Protein AF-A0A3M1FNY4-F1 (afdb_monomer_lite)

Radius of gyration: 14.38 Å; chains: 1; bounding box: 37×25×37 Å

Sequence (85 aa):
MRKDKTQYLLTAQFKKELKKHHIFPKKSLGQHFLIDAQKVQQIIRFANFPKGALVLEIGSGLGILTKELASKVEVIAVETDHQLA

Structure (mmCIF, N/CA/C/O backbone):
data_AF-A0A3M1FNY4-F1
#
_entry.id   AF-A0A3M1FNY4-F1
#
loop_
_atom_site.group_PDB
_atom_site.id
_atom_site.type_symbol
_atom_site.label_atom_id
_atom_site.label_alt_id
_atom_site.label_comp_id
_atom_site.label_asym_id
_atom_site.label_entity_id
_atom_site.label_seq_id
_atom_site.pdbx_PDB_ins_code
_atom_site.Cartn_x
_atom_site.Cartn_y
_atom_site.Cartn_z
_atom_site.occupancy
_atom_site.B_iso_or_equiv
_atom_site.auth_seq_id
_atom_site.auth_comp_id
_atom_site.auth_asym_id
_atom_site.auth_atom_id
_atom_site.pdbx_PDB_model_num
ATOM 1 N N . MET A 1 1 ? 26.298 1.281 1.453 1.00 46.59 1 MET A N 1
ATOM 2 C CA . MET A 1 1 ? 25.399 0.242 2.009 1.00 46.59 1 MET A CA 1
ATOM 3 C C . MET A 1 1 ? 25.081 -0.759 0.900 1.00 46.59 1 MET A C 1
ATOM 5 O O . MET A 1 1 ? 24.448 -0.372 -0.076 1.00 46.59 1 MET A O 1
ATOM 9 N N . ARG A 1 2 ? 25.618 -1.987 0.952 1.00 51.41 2 ARG A N 1
ATOM 10 C CA . ARG A 1 2 ? 25.375 -3.009 -0.085 1.00 51.41 2 ARG A CA 1
ATOM 11 C C . ARG A 1 2 ? 23.926 -3.491 0.037 1.00 51.41 2 ARG A C 1
ATOM 13 O O . ARG A 1 2 ? 23.531 -3.918 1.114 1.00 51.41 2 ARG A O 1
ATOM 20 N N . LYS A 1 3 ? 23.137 -3.388 -1.036 1.00 57.38 3 LYS A N 1
ATOM 21 C CA . LYS A 1 3 ? 21.811 -4.019 -1.097 1.00 57.38 3 LYS A CA 1
ATOM 22 C C . LYS A 1 3 ? 22.005 -5.537 -1.046 1.00 57.38 3 LYS A C 1
ATOM 24 O O . LYS A 1 3 ? 22.824 -6.058 -1.801 1.00 57.38 3 LYS A O 1
ATOM 29 N N . ASP A 1 4 ? 21.282 -6.213 -0.161 1.00 79.25 4 ASP A N 1
ATOM 30 C CA . ASP A 1 4 ? 21.255 -7.675 -0.082 1.00 79.25 4 ASP A CA 1
ATOM 31 C C . ASP A 1 4 ? 20.741 -8.259 -1.420 1.00 79.25 4 ASP A C 1
ATOM 33 O O . ASP A 1 4 ? 19.849 -7.690 -2.062 1.00 79.25 4 ASP A O 1
ATOM 37 N N . LYS A 1 5 ? 21.309 -9.387 -1.863 1.00 80.62 5 LYS A N 1
ATOM 38 C CA . LYS A 1 5 ? 20.967 -10.091 -3.113 1.00 80.62 5 LYS A CA 1
ATOM 39 C C . LYS A 1 5 ? 19.464 -10.388 -3.198 1.00 80.62 5 LYS A C 1
ATOM 41 O O . LYS A 1 5 ? 18.877 -10.284 -4.275 1.00 80.62 5 LYS A O 1
ATOM 46 N N . THR A 1 6 ? 18.835 -10.669 -2.059 1.00 82.12 6 THR A N 1
ATOM 47 C CA . THR A 1 6 ? 17.385 -10.883 -1.932 1.00 82.12 6 THR A CA 1
ATOM 48 C C . THR A 1 6 ? 16.581 -9.653 -2.359 1.00 82.12 6 THR A C 1
ATOM 50 O O . THR A 1 6 ? 15.657 -9.755 -3.166 1.00 82.12 6 THR A O 1
ATOM 53 N N . GLN A 1 7 ? 16.968 -8.462 -1.892 1.00 80.38 7 GLN A N 1
ATOM 54 C CA . GLN A 1 7 ? 16.270 -7.214 -2.213 1.00 80.38 7 GLN A CA 1
ATOM 55 C C . GLN A 1 7 ? 16.409 -6.844 -3.695 1.00 80.38 7 GLN A C 1
ATOM 57 O O . GLN A 1 7 ? 15.481 -6.294 -4.297 1.00 80.38 7 GLN A O 1
ATOM 62 N N . TYR A 1 8 ? 17.552 -7.168 -4.306 1.00 84.94 8 TYR A N 1
ATOM 63 C CA . TYR A 1 8 ? 17.745 -6.997 -5.745 1.00 84.94 8 TYR A CA 1
ATOM 64 C C . TYR A 1 8 ? 16.784 -7.876 -6.557 1.00 84.94 8 TYR A C 1
ATOM 66 O O . TYR A 1 8 ? 16.114 -7.370 -7.460 1.00 84.94 8 TYR A O 1
ATOM 74 N N . LEU A 1 9 ? 16.669 -9.162 -6.208 1.00 86.75 9 LEU A N 1
ATOM 75 C CA . LEU A 1 9 ? 15.772 -10.101 -6.890 1.00 86.75 9 LEU A CA 1
ATOM 76 C C . LEU A 1 9 ? 14.303 -9.686 -6.751 1.00 86.75 9 LEU A C 1
ATOM 78 O O . LEU A 1 9 ? 13.596 -9.644 -7.758 1.00 86.75 9 LEU A O 1
ATOM 82 N N . LEU A 1 10 ? 13.876 -9.285 -5.549 1.00 87.44 10 LEU A N 1
ATOM 83 C CA . LEU A 1 10 ? 12.524 -8.768 -5.313 1.00 87.44 10 LEU A CA 1
ATOM 84 C C . LEU A 1 10 ? 12.235 -7.536 -6.182 1.00 87.44 10 LEU A C 1
ATOM 86 O O . LEU A 1 10 ? 11.204 -7.459 -6.845 1.00 87.44 10 LEU A O 1
ATOM 90 N N . THR A 1 11 ? 13.179 -6.591 -6.243 1.00 90.31 11 THR A N 1
ATOM 91 C CA . THR A 1 11 ? 13.042 -5.390 -7.083 1.00 90.31 11 THR A CA 1
ATOM 92 C C . THR A 1 11 ? 12.917 -5.751 -8.566 1.00 90.31 11 THR A C 1
ATOM 94 O O . THR A 1 11 ? 12.122 -5.148 -9.289 1.00 90.31 11 THR A O 1
ATOM 97 N N . ALA A 1 12 ? 13.703 -6.720 -9.044 1.00 92.50 12 ALA A N 1
ATOM 98 C CA . ALA A 1 12 ? 13.662 -7.164 -10.434 1.00 92.50 12 ALA A CA 1
ATOM 99 C C . ALA A 1 12 ? 12.327 -7.845 -10.777 1.00 92.50 12 ALA A C 1
ATOM 101 O O . ALA A 1 12 ? 11.734 -7.540 -11.814 1.00 92.50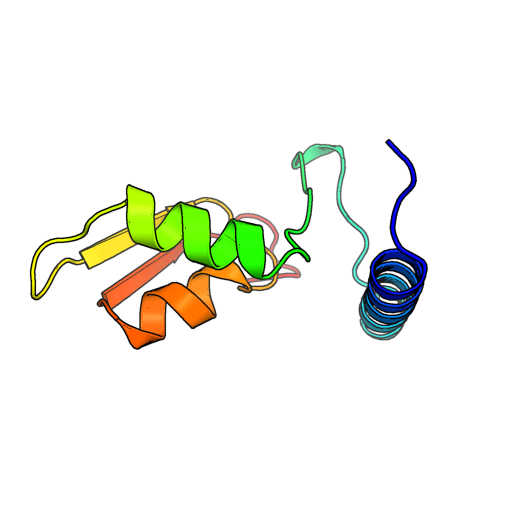 12 ALA A O 1
ATOM 102 N N . GLN A 1 13 ? 11.827 -8.713 -9.893 1.00 93.19 13 GLN A N 1
ATOM 103 C CA . GLN A 1 13 ? 10.519 -9.357 -10.039 1.00 93.19 13 GLN A CA 1
ATOM 104 C C . GLN A 1 13 ? 9.385 -8.329 -10.043 1.00 93.19 13 GLN A C 1
ATOM 106 O O . GLN A 1 13 ? 8.537 -8.363 -10.929 1.00 93.19 13 GLN A O 1
ATOM 111 N N . PHE A 1 14 ? 9.421 -7.363 -9.126 1.00 94.31 14 PHE A N 1
ATOM 112 C CA . PHE A 1 14 ? 8.427 -6.297 -9.057 1.00 94.31 14 PHE A CA 1
ATOM 113 C C . PHE A 1 14 ? 8.379 -5.470 -10.348 1.00 94.31 14 PHE A C 1
ATOM 115 O O . PHE A 1 14 ? 7.316 -5.274 -10.929 1.00 94.31 14 PHE A O 1
ATOM 122 N N . LYS A 1 15 ? 9.543 -5.061 -10.872 1.00 94.62 15 LYS A N 1
ATOM 123 C CA . LYS A 1 15 ? 9.626 -4.362 -12.166 1.00 94.62 15 LYS A CA 1
ATOM 124 C C . LYS A 1 15 ? 9.079 -5.197 -13.325 1.00 9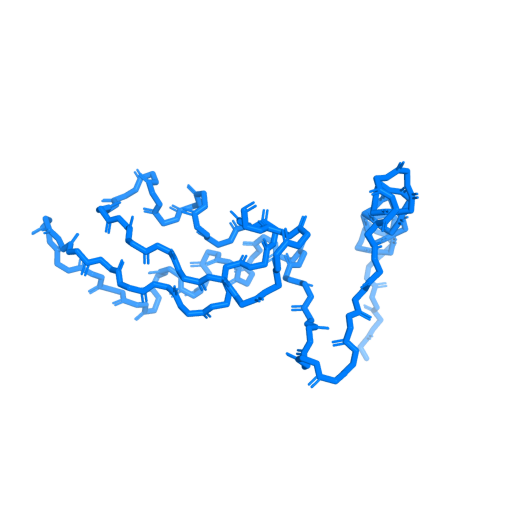4.62 15 LYS A C 1
ATOM 126 O O . LYS A 1 15 ? 8.468 -4.639 -14.235 1.00 94.62 15 LYS A O 1
ATOM 131 N N . LYS A 1 16 ? 9.312 -6.514 -13.314 1.00 96.50 16 LYS A N 1
ATOM 132 C CA . LYS A 1 16 ? 8.772 -7.428 -14.328 1.00 96.50 16 LYS A CA 1
ATOM 133 C C . LYS A 1 16 ? 7.245 -7.472 -14.268 1.00 96.50 16 LYS A C 1
ATOM 135 O O . LYS A 1 16 ? 6.615 -7.416 -15.321 1.00 96.50 16 LYS A O 1
ATOM 140 N N . GLU A 1 17 ? 6.671 -7.524 -13.069 1.00 95.50 17 GLU A N 1
ATOM 141 C CA . GLU A 1 17 ? 5.218 -7.530 -12.888 1.00 95.50 17 GLU A CA 1
ATOM 142 C C . GLU A 1 17 ? 4.591 -6.211 -13.355 1.00 95.50 17 GLU A C 1
ATOM 144 O O . GLU A 1 17 ? 3.661 -6.234 -14.154 1.00 95.50 17 GLU A O 1
ATOM 149 N N . LEU A 1 18 ? 5.166 -5.059 -12.988 1.00 95.50 18 LEU A N 1
ATOM 150 C CA . LEU A 1 18 ? 4.696 -3.759 -13.491 1.00 95.50 18 LEU A CA 1
ATOM 151 C C . LEU A 1 18 ? 4.702 -3.692 -15.021 1.00 95.50 18 LEU A C 1
ATOM 153 O O . LEU A 1 18 ? 3.722 -3.267 -15.631 1.00 95.50 18 LEU A O 1
ATOM 157 N N . LYS A 1 19 ? 5.777 -4.180 -15.654 1.00 96.50 19 LYS A N 1
ATOM 158 C CA . LYS A 1 19 ? 5.882 -4.206 -17.117 1.00 96.50 19 LYS A CA 1
ATOM 159 C C . LYS A 1 19 ? 4.810 -5.093 -17.757 1.00 96.50 19 LYS A C 1
ATOM 161 O O . LYS A 1 19 ? 4.294 -4.732 -18.808 1.00 96.50 19 LYS A O 1
ATOM 166 N N . LYS A 1 20 ? 4.468 -6.228 -17.137 1.00 96.50 20 LYS A N 1
ATOM 167 C CA . LYS A 1 20 ? 3.412 -7.138 -17.613 1.00 96.50 20 LYS A CA 1
ATOM 168 C C . LYS A 1 20 ? 2.039 -6.457 -17.636 1.00 96.50 20 LYS A C 1
ATOM 170 O O . LYS A 1 20 ? 1.273 -6.686 -18.566 1.00 96.50 20 LYS A O 1
ATOM 175 N N . HIS A 1 21 ? 1.764 -5.594 -16.660 1.00 94.38 21 HIS A N 1
ATOM 176 C CA . HIS A 1 21 ? 0.518 -4.820 -16.570 1.00 94.38 21 HIS A CA 1
ATOM 177 C C . HIS A 1 21 ? 0.586 -3.456 -17.272 1.00 94.38 21 HIS A C 1
ATOM 179 O O . HIS A 1 21 ? -0.335 -2.659 -17.147 1.00 94.38 21 HIS A O 1
ATOM 185 N N . HIS A 1 22 ? 1.655 -3.175 -18.028 1.00 95.31 22 HIS A N 1
ATOM 186 C CA . HIS A 1 22 ? 1.881 -1.884 -18.695 1.00 95.31 22 HIS A CA 1
ATOM 187 C C . HIS A 1 22 ? 1.854 -0.680 -17.735 1.00 95.31 22 HIS A C 1
ATOM 189 O O . HIS A 1 22 ? 1.478 0.430 -18.117 1.00 95.31 22 HIS A O 1
ATOM 195 N N . ILE A 1 23 ? 2.279 -0.896 -16.489 1.00 95.62 23 ILE A N 1
ATOM 196 C CA . ILE A 1 23 ? 2.388 0.144 -15.471 1.00 95.62 23 ILE A CA 1
ATOM 197 C C . ILE A 1 23 ? 3.819 0.675 -15.472 1.00 95.62 23 ILE A C 1
ATOM 199 O O . ILE A 1 23 ? 4.787 -0.065 -15.269 1.00 95.62 23 ILE A O 1
ATOM 203 N N . PHE A 1 24 ? 3.952 1.984 -15.661 1.00 94.88 24 PHE A N 1
ATOM 204 C CA . PHE A 1 24 ? 5.228 2.687 -15.604 1.00 94.88 24 PHE A CA 1
ATOM 205 C C . PHE A 1 24 ? 5.110 3.851 -14.617 1.00 94.88 24 PHE A C 1
ATOM 207 O O . PHE A 1 24 ? 4.211 4.671 -14.787 1.00 94.88 24 PHE A O 1
ATOM 214 N N . PRO A 1 25 ? 6.006 3.960 -13.614 1.00 94.38 25 PRO A N 1
ATOM 215 C CA . PRO A 1 25 ? 5.983 5.083 -12.684 1.00 94.38 25 PRO A CA 1
ATOM 216 C C . PRO A 1 25 ? 6.070 6.421 -13.427 1.00 94.38 25 PRO A C 1
ATOM 218 O O . PRO A 1 25 ? 7.021 6.671 -14.179 1.00 94.38 25 PRO A O 1
ATOM 221 N N . LYS A 1 26 ? 5.092 7.294 -13.200 1.00 95.88 26 LYS A N 1
ATOM 222 C CA . LYS A 1 26 ? 5.010 8.624 -13.803 1.00 95.88 26 LYS A CA 1
ATOM 223 C C . LYS A 1 26 ? 5.785 9.620 -12.948 1.00 95.88 26 LYS A C 1
ATOM 225 O O . LYS A 1 26 ? 5.361 9.992 -11.856 1.00 95.88 26 LYS A O 1
ATOM 230 N N . LYS A 1 27 ? 6.919 10.099 -13.473 1.00 95.06 27 LYS A N 1
ATOM 231 C CA . LYS A 1 27 ? 7.742 11.126 -12.805 1.00 95.06 27 LYS A CA 1
ATOM 232 C C . LYS A 1 27 ? 6.976 12.427 -12.555 1.00 95.06 27 LYS A C 1
ATOM 234 O O . LYS A 1 27 ? 7.194 13.053 -11.529 1.00 95.06 27 LYS A O 1
ATOM 239 N N . SER A 1 28 ? 6.079 12.809 -13.466 1.00 96.56 28 SER A N 1
ATOM 240 C CA . SER A 1 28 ? 5.229 14.000 -13.326 1.00 96.56 28 SER A CA 1
ATOM 241 C C . SER A 1 28 ? 4.280 13.927 -12.129 1.00 96.56 28 SER A C 1
ATOM 243 O O . SER 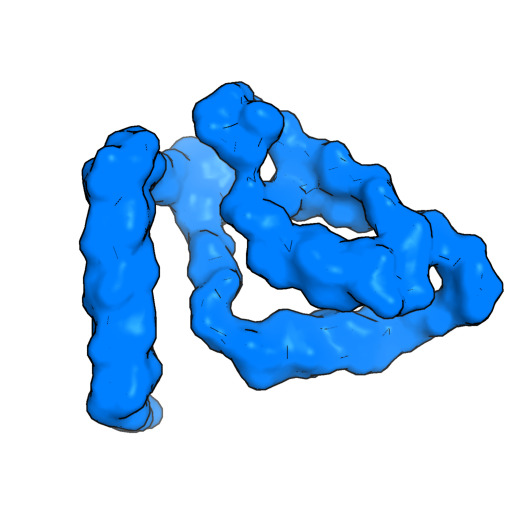A 1 28 ? 3.918 14.967 -11.595 1.00 96.56 28 SER A O 1
ATOM 245 N N . LEU A 1 29 ? 3.914 12.716 -11.694 1.00 94.94 29 LEU A N 1
ATOM 246 C CA . LEU A 1 29 ? 3.090 12.470 -10.508 1.00 94.94 29 LEU A CA 1
ATOM 247 C C . LEU A 1 29 ? 3.932 12.140 -9.263 1.00 94.94 29 LEU A C 1
ATOM 249 O O . LEU A 1 29 ? 3.382 11.788 -8.228 1.00 94.94 29 LEU A O 1
ATOM 253 N N . GLY A 1 30 ? 5.267 12.190 -9.355 1.00 95.56 30 GLY A N 1
ATOM 254 C CA . GLY A 1 30 ? 6.152 11.851 -8.237 1.00 95.56 30 GLY A CA 1
ATOM 255 C C . GLY A 1 30 ? 6.066 10.389 -7.775 1.00 95.56 30 GLY A C 1
ATOM 256 O O . GLY A 1 30 ? 6.386 10.096 -6.626 1.00 95.56 30 GLY A O 1
ATOM 257 N N . GLN A 1 31 ? 5.633 9.458 -8.633 1.00 96.75 31 GLN A N 1
ATOM 258 C CA . GLN A 1 31 ? 5.397 8.069 -8.227 1.00 96.75 31 GLN A CA 1
ATOM 259 C C . GLN A 1 31 ? 6.693 7.324 -7.863 1.00 96.75 31 GLN A C 1
ATOM 261 O O . GLN A 1 31 ? 7.564 7.083 -8.706 1.00 96.75 31 GLN A O 1
ATOM 266 N N . HIS A 1 32 ? 6.760 6.862 -6.611 1.00 94.62 32 HIS A N 1
ATOM 267 C CA . HIS A 1 32 ? 7.776 5.948 -6.091 1.00 94.62 32 HIS A CA 1
ATOM 268 C C . HIS A 1 32 ? 7.100 4.807 -5.325 1.00 94.62 32 HIS A C 1
ATOM 270 O O . HIS A 1 32 ? 6.614 4.996 -4.214 1.00 94.62 32 HIS A O 1
ATOM 276 N N . PHE A 1 33 ? 7.076 3.606 -5.903 1.00 94.75 33 PHE A N 1
ATOM 277 C CA . PHE A 1 33 ? 6.390 2.475 -5.278 1.00 94.75 33 PHE A CA 1
ATOM 278 C C . PHE A 1 33 ? 7.192 1.867 -4.123 1.00 94.75 33 PHE A C 1
ATOM 280 O O . PHE A 1 33 ? 8.371 1.523 -4.264 1.00 94.75 33 PHE A O 1
ATOM 287 N N . LEU A 1 34 ? 6.521 1.702 -2.984 1.00 93.56 34 LEU A N 1
ATOM 288 C CA . LEU A 1 34 ? 7.066 1.100 -1.774 1.00 93.56 34 LEU A CA 1
ATOM 289 C C . LEU A 1 34 ? 7.110 -0.426 -1.909 1.00 93.56 34 LEU A C 1
ATOM 291 O O . LEU A 1 34 ? 6.074 -1.065 -1.941 1.00 93.56 34 LEU A O 1
ATOM 295 N N . ILE A 1 35 ? 8.303 -1.020 -1.958 1.00 91.38 35 ILE A N 1
ATOM 296 C CA . ILE A 1 35 ? 8.482 -2.482 -2.121 1.00 91.38 35 ILE A CA 1
ATOM 297 C C . ILE A 1 35 ? 9.067 -3.171 -0.882 1.00 91.38 35 ILE A C 1
ATOM 299 O O . ILE A 1 35 ? 9.274 -4.381 -0.871 1.00 91.38 35 ILE A O 1
ATOM 303 N N . ASP A 1 36 ? 9.406 -2.391 0.141 1.00 91.50 36 ASP A N 1
ATOM 304 C CA . ASP A 1 36 ? 10.074 -2.873 1.343 1.00 91.50 36 ASP A CA 1
ATOM 305 C C . ASP A 1 36 ? 9.043 -3.125 2.449 1.00 91.50 36 ASP A C 1
ATOM 307 O O . ASP A 1 36 ? 8.503 -2.192 3.048 1.00 91.50 36 ASP A O 1
ATOM 311 N N . ALA A 1 37 ? 8.794 -4.402 2.741 1.00 91.38 37 ALA A N 1
ATOM 312 C CA . ALA A 1 37 ? 7.840 -4.813 3.764 1.00 91.38 37 ALA A CA 1
ATOM 313 C C . ALA A 1 37 ? 8.223 -4.327 5.174 1.00 91.38 37 ALA A C 1
ATOM 315 O O . ALA A 1 37 ? 7.341 -4.004 5.970 1.00 91.38 37 ALA A O 1
ATOM 316 N N . GLN A 1 38 ? 9.519 -4.218 5.497 1.00 93.69 38 GLN A N 1
ATOM 317 C CA . GLN A 1 38 ? 9.951 -3.691 6.797 1.00 93.69 38 GLN A CA 1
ATOM 318 C C . GLN A 1 38 ? 9.559 -2.220 6.933 1.00 93.69 38 GLN A C 1
ATOM 320 O O . GLN A 1 38 ? 9.101 -1.801 7.998 1.00 93.69 38 GLN A O 1
ATOM 325 N N . LYS A 1 39 ? 9.689 -1.446 5.849 1.00 94.94 39 LYS A N 1
ATOM 326 C CA . LYS A 1 39 ? 9.281 -0.036 5.814 1.00 94.94 39 LYS A CA 1
ATOM 327 C C . LYS A 1 39 ? 7.773 0.128 5.948 1.00 94.94 39 LYS A C 1
ATOM 329 O O . LYS A 1 39 ? 7.349 0.974 6.728 1.00 94.94 39 LYS A O 1
ATOM 334 N N . VAL A 1 40 ? 6.978 -0.712 5.285 1.00 95.88 40 VAL A N 1
ATOM 335 C CA . VAL A 1 40 ? 5.512 -0.718 5.451 1.00 95.88 40 VAL A CA 1
ATOM 336 C C . VAL A 1 40 ? 5.133 -0.934 6.918 1.00 95.88 40 VAL A C 1
ATOM 338 O O . VAL A 1 40 ? 4.412 -0.128 7.504 1.00 95.88 40 VAL A O 1
ATOM 341 N N . GLN A 1 41 ? 5.692 -1.965 7.555 1.00 95.56 41 GLN A N 1
ATOM 342 C CA . GLN A 1 41 ? 5.401 -2.249 8.961 1.00 95.56 41 GLN A CA 1
ATOM 343 C C . GLN A 1 41 ? 5.905 -1.141 9.901 1.00 95.56 41 GLN A C 1
ATOM 345 O O . GLN A 1 41 ? 5.270 -0.867 10.916 1.00 95.56 41 GLN A O 1
ATOM 350 N N . GLN A 1 42 ? 7.029 -0.486 9.582 1.00 97.19 42 GLN A N 1
ATOM 351 C CA . GLN A 1 42 ? 7.495 0.695 10.319 1.00 97.19 42 GLN A CA 1
ATOM 352 C C . GLN A 1 42 ? 6.482 1.841 10.232 1.00 97.19 42 GLN A C 1
ATOM 354 O O . GLN A 1 42 ? 6.105 2.365 11.276 1.00 97.19 42 GLN A O 1
ATOM 359 N N . ILE A 1 43 ? 6.012 2.188 9.028 1.00 96.81 43 ILE A N 1
ATOM 360 C CA . ILE A 1 43 ? 5.017 3.252 8.810 1.00 96.81 43 ILE A CA 1
ATOM 361 C C . ILE A 1 43 ? 3.767 2.994 9.654 1.00 96.81 43 ILE A C 1
ATOM 363 O O . ILE A 1 43 ? 3.357 3.857 10.424 1.00 96.81 43 ILE A O 1
ATOM 367 N N . ILE A 1 44 ? 3.214 1.782 9.576 1.00 95.38 44 ILE A N 1
ATOM 368 C CA . ILE A 1 44 ? 1.988 1.418 10.299 1.00 95.38 44 ILE A CA 1
ATOM 369 C C . ILE A 1 44 ? 2.182 1.494 11.815 1.00 95.38 44 ILE A C 1
ATOM 371 O O . ILE A 1 44 ? 1.317 2.011 12.519 1.00 95.38 44 ILE A O 1
ATOM 375 N N . ARG A 1 45 ? 3.318 1.005 12.333 1.00 95.31 45 ARG A N 1
ATOM 376 C CA . ARG A 1 45 ? 3.618 1.099 13.770 1.00 95.31 45 ARG A CA 1
ATOM 377 C C . ARG A 1 45 ? 3.753 2.545 14.235 1.00 95.31 45 ARG A C 1
ATOM 379 O O . ARG A 1 45 ? 3.241 2.874 15.297 1.00 95.31 45 ARG A O 1
ATOM 386 N N . PHE A 1 46 ? 4.430 3.390 13.460 1.00 96.88 46 PHE A N 1
ATOM 387 C CA . PHE A 1 46 ? 4.608 4.799 13.815 1.00 96.88 46 PHE A CA 1
ATOM 388 C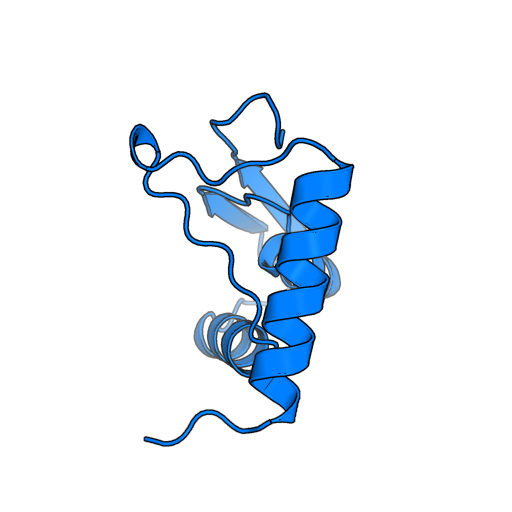 C . PHE A 1 46 ? 3.309 5.593 13.755 1.00 96.88 46 PHE A C 1
ATOM 390 O O . PHE A 1 46 ? 3.129 6.508 14.551 1.00 96.88 46 PHE A O 1
ATOM 397 N N . ALA A 1 47 ? 2.406 5.236 12.845 1.00 94.75 47 ALA A N 1
ATOM 398 C CA . ALA A 1 47 ? 1.133 5.923 12.712 1.00 94.75 47 ALA A CA 1
ATOM 399 C C . ALA A 1 47 ? 0.204 5.720 13.926 1.00 94.75 47 ALA A C 1
ATOM 401 O O . ALA A 1 47 ? -0.652 6.565 14.165 1.00 94.75 47 ALA A O 1
ATOM 402 N N . ASN A 1 48 ? 0.411 4.648 14.712 1.00 92.25 48 ASN A N 1
ATOM 403 C CA . ASN A 1 48 ? -0.178 4.426 16.040 1.00 92.25 48 ASN A CA 1
ATOM 404 C C . ASN A 1 48 ? -1.673 4.797 16.137 1.00 92.25 48 ASN A C 1
ATOM 406 O O . ASN A 1 48 ? -2.083 5.619 16.958 1.00 92.25 48 ASN A O 1
ATOM 410 N N . PHE A 1 49 ? -2.484 4.215 15.254 1.00 93.00 49 PHE A N 1
ATOM 411 C CA . PHE A 1 49 ? -3.897 4.563 15.145 1.00 93.00 49 PHE A CA 1
ATOM 412 C C . PHE A 1 49 ? -4.708 4.094 16.369 1.00 93.00 49 PHE A C 1
ATOM 414 O O . PHE A 1 49 ? -4.495 2.975 16.849 1.00 93.00 49 PHE A O 1
ATOM 421 N N . PRO A 1 50 ? -5.679 4.893 16.854 1.00 93.06 50 PRO A N 1
ATOM 422 C CA . PRO A 1 50 ? -6.608 4.448 17.886 1.00 93.06 50 PRO A CA 1
ATOM 423 C C . PRO A 1 50 ? -7.538 3.340 17.367 1.00 93.06 50 PRO A C 1
ATOM 425 O O . PRO A 1 50 ? -7.750 3.175 16.164 1.00 93.06 50 PRO A O 1
ATOM 428 N N . LYS A 1 51 ? -8.133 2.573 18.288 1.00 92.12 51 LYS A N 1
ATOM 429 C CA . LYS A 1 51 ? -9.117 1.541 17.934 1.00 92.12 51 LYS A CA 1
ATOM 430 C C . LYS A 1 51 ? -10.307 2.181 17.209 1.00 92.12 51 LYS A C 1
ATOM 432 O O . LYS A 1 51 ? -10.907 3.112 17.734 1.00 92.12 51 LYS A O 1
ATOM 437 N N . GLY A 1 52 ? -10.655 1.644 16.039 1.00 93.56 52 GLY A N 1
ATOM 438 C CA . GLY A 1 52 ? -11.754 2.159 15.215 1.00 93.56 52 GLY A CA 1
ATOM 439 C C . GLY A 1 52 ? -11.410 3.421 14.419 1.00 93.56 52 GLY A C 1
ATOM 440 O O . GLY A 1 52 ? -12.319 4.120 13.989 1.00 93.56 52 GLY A O 1
ATOM 441 N N . ALA A 1 53 ? -10.124 3.741 14.247 1.00 97.00 53 ALA A N 1
ATOM 442 C CA . ALA A 1 53 ? -9.714 4.853 13.400 1.00 97.00 53 ALA A CA 1
ATOM 443 C C . ALA A 1 53 ? -10.155 4.668 11.939 1.00 97.00 53 ALA A C 1
ATOM 445 O O . ALA A 1 53 ? -10.106 3.560 11.400 1.00 97.00 53 ALA A O 1
ATOM 446 N N . LEU A 1 54 ? -10.484 5.795 11.309 1.00 97.69 54 LEU A N 1
ATOM 447 C CA . LEU A 1 54 ? -10.623 5.946 9.866 1.00 97.69 54 LEU A CA 1
ATOM 448 C C . LEU A 1 54 ? -9.381 6.665 9.330 1.00 97.69 54 LEU A C 1
ATOM 450 O O . LEU A 1 54 ? -9.048 7.758 9.794 1.00 97.69 54 LEU A O 1
ATOM 454 N N . VAL A 1 55 ? -8.689 6.054 8.371 1.00 97.75 55 VAL A N 1
ATOM 455 C CA . VAL A 1 55 ? -7.445 6.578 7.792 1.00 97.75 55 VAL A CA 1
ATOM 456 C C . VAL A 1 55 ? -7.681 7.048 6.363 1.00 97.75 55 VAL A C 1
ATOM 458 O O . VAL A 1 55 ? -8.217 6.311 5.545 1.00 97.75 55 VAL A O 1
ATOM 461 N N . LEU A 1 56 ? -7.228 8.262 6.050 1.00 98.00 56 LEU A N 1
ATOM 462 C CA . LEU A 1 56 ? -7.131 8.759 4.680 1.00 98.00 56 LEU A CA 1
ATOM 463 C C . LEU A 1 56 ? -5.717 8.507 4.144 1.00 98.00 56 LEU A C 1
ATOM 465 O O . LEU A 1 56 ? -4.746 9.038 4.683 1.00 98.00 56 LEU A O 1
ATOM 469 N N . GLU A 1 57 ? -5.601 7.732 3.071 1.00 97.94 57 GLU A N 1
ATOM 470 C CA . GLU A 1 57 ? -4.355 7.526 2.335 1.00 97.94 57 GLU A CA 1
ATOM 471 C C . GLU A 1 57 ? -4.359 8.358 1.048 1.00 97.94 57 GLU A C 1
ATOM 473 O O . GLU A 1 57 ? -5.253 8.226 0.213 1.00 97.94 57 GLU A O 1
ATOM 478 N N . ILE A 1 58 ? -3.346 9.211 0.880 1.00 97.50 58 ILE A N 1
ATOM 479 C CA . ILE A 1 58 ? -3.167 10.050 -0.310 1.00 97.50 58 ILE A CA 1
ATOM 480 C C . ILE A 1 58 ? -2.060 9.441 -1.172 1.00 97.50 58 ILE A C 1
ATOM 482 O O . ILE A 1 58 ? -0.918 9.338 -0.722 1.00 97.50 58 ILE A O 1
ATOM 486 N N . GLY A 1 59 ? -2.390 9.075 -2.411 1.00 96.81 59 GLY A N 1
ATOM 487 C CA . GLY A 1 59 ? -1.475 8.420 -3.345 1.00 96.81 59 GLY A CA 1
ATOM 488 C C . GLY A 1 59 ? -1.248 6.950 -2.995 1.00 96.81 59 GLY A C 1
ATOM 489 O O . GLY A 1 59 ? -0.113 6.543 -2.742 1.00 96.81 59 GLY A O 1
ATOM 490 N N . SER A 1 60 ? -2.324 6.155 -2.965 1.00 97.25 60 SER A N 1
ATOM 491 C CA . SER A 1 60 ? -2.258 4.716 -2.658 1.00 97.25 60 SER A CA 1
ATOM 492 C C . SER A 1 60 ? -1.421 3.923 -3.666 1.00 97.25 60 SER A C 1
ATOM 494 O O . SER A 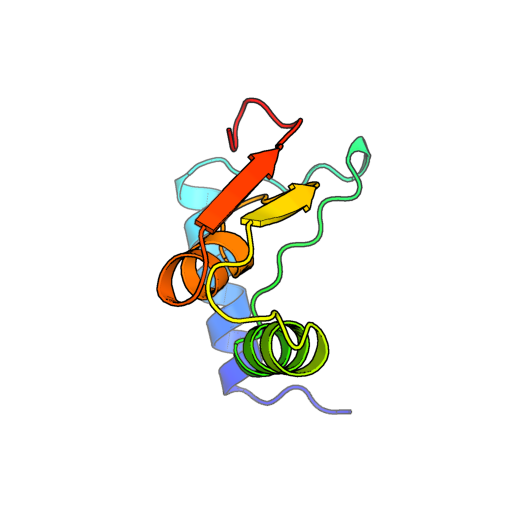1 60 ? -0.906 2.844 -3.341 1.00 97.25 60 SER A O 1
ATOM 496 N N . GLY A 1 61 ? -1.236 4.446 -4.882 1.00 96.50 61 GLY A N 1
ATOM 497 C CA . GLY A 1 61 ? -0.468 3.818 -5.944 1.00 96.50 61 GLY A CA 1
ATOM 498 C C . GLY A 1 61 ? -0.960 2.398 -6.207 1.00 96.50 61 GLY A C 1
ATOM 499 O O . GLY A 1 61 ? -2.097 2.175 -6.585 1.00 96.50 61 GLY A O 1
ATOM 500 N N . LEU A 1 62 ? -0.098 1.408 -5.980 1.00 95.81 62 LEU A N 1
ATOM 501 C CA . LEU A 1 62 ? -0.429 -0.010 -6.184 1.00 95.81 62 LEU A CA 1
ATOM 502 C C . LEU A 1 62 ? -1.171 -0.649 -4.995 1.00 95.81 62 LEU A C 1
ATOM 504 O O . LEU A 1 62 ? -1.322 -1.869 -4.953 1.00 95.81 62 LEU A O 1
ATOM 508 N N . GLY A 1 63 ? -1.547 0.138 -3.986 1.00 96.12 63 GLY A N 1
ATOM 509 C CA . GLY A 1 63 ? -2.277 -0.326 -2.807 1.00 96.12 63 GLY A CA 1
ATOM 510 C C . GLY A 1 63 ? -1.437 -1.113 -1.796 1.00 96.12 63 GLY A C 1
ATOM 511 O O . GLY A 1 63 ? -1.985 -1.842 -0.970 1.00 96.12 63 GLY A O 1
ATOM 512 N N . ILE A 1 64 ? -0.103 -1.013 -1.853 1.00 96.12 64 ILE A N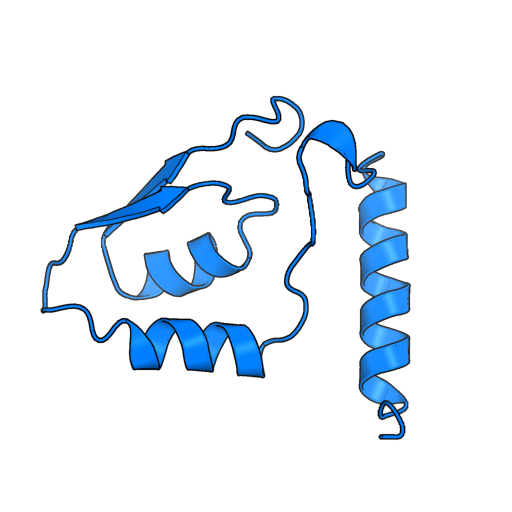 1
ATOM 513 C CA . ILE A 1 64 ? 0.799 -1.811 -1.001 1.00 96.12 64 ILE A CA 1
ATOM 514 C C . ILE A 1 64 ? 0.626 -1.446 0.476 1.00 96.12 64 ILE A C 1
ATOM 516 O O . ILE A 1 64 ? 0.509 -2.335 1.318 1.00 96.12 64 ILE A O 1
ATOM 520 N N . LEU A 1 65 ? 0.595 -0.149 0.791 1.00 97.31 65 LEU A N 1
ATOM 521 C CA . LEU A 1 65 ? 0.336 0.317 2.150 1.00 97.31 65 LEU A CA 1
ATOM 522 C C . LEU A 1 65 ? -1.156 0.188 2.492 1.00 97.31 65 LEU A C 1
ATOM 524 O O . LEU A 1 65 ? -1.471 -0.308 3.574 1.00 97.31 65 LEU A O 1
ATOM 528 N N . THR A 1 66 ? -2.049 0.521 1.553 1.00 97.50 66 THR A N 1
ATOM 529 C CA . THR A 1 66 ? -3.510 0.373 1.690 1.00 97.50 66 THR A CA 1
ATOM 530 C C . THR A 1 66 ? -3.914 -1.004 2.188 1.00 97.50 66 THR A C 1
ATOM 532 O O . THR A 1 66 ? -4.665 -1.114 3.153 1.00 97.50 66 THR A O 1
ATOM 535 N N . LYS A 1 67 ? -3.382 -2.071 1.578 1.00 97.12 67 LYS A N 1
ATOM 536 C CA . LYS A 1 67 ? -3.699 -3.454 1.954 1.00 97.12 67 LYS A CA 1
ATOM 537 C C . LYS A 1 67 ? -3.339 -3.753 3.409 1.00 97.12 67 LYS A C 1
ATOM 539 O O . LYS A 1 67 ? -4.104 -4.396 4.125 1.00 97.12 67 LYS A O 1
ATOM 544 N N . GLU A 1 68 ? -2.169 -3.302 3.844 1.00 96.62 68 GLU A N 1
ATOM 545 C CA . GLU A 1 68 ? -1.689 -3.545 5.202 1.00 96.62 68 GLU A CA 1
ATOM 546 C C . GLU A 1 68 ? -2.443 -2.683 6.228 1.00 96.62 68 GLU A C 1
ATOM 548 O O . GLU A 1 68 ? -2.762 -3.170 7.315 1.00 96.62 68 GLU A O 1
ATOM 553 N N . LEU A 1 69 ? -2.803 -1.443 5.879 1.00 96.81 69 LEU A N 1
ATOM 554 C CA . LEU A 1 69 ? -3.667 -0.586 6.696 1.00 96.81 69 LEU A CA 1
ATOM 555 C C . LEU A 1 69 ? -5.080 -1.168 6.843 1.00 96.81 69 LEU A C 1
ATOM 557 O O . LEU A 1 69 ? -5.564 -1.302 7.967 1.00 96.81 69 LEU A O 1
ATOM 561 N N . ALA A 1 70 ? -5.701 -1.593 5.740 1.00 96.50 70 ALA A N 1
ATOM 562 C CA . ALA A 1 70 ? -7.062 -2.138 5.708 1.00 96.50 70 ALA A CA 1
ATOM 563 C C . ALA A 1 70 ? -7.222 -3.425 6.537 1.00 96.50 70 ALA A C 1
ATOM 565 O O . ALA A 1 70 ? -8.324 -3.777 6.946 1.00 96.50 70 ALA A O 1
ATOM 566 N N . SER A 1 71 ? -6.119 -4.121 6.838 1.00 95.12 71 SER A N 1
ATOM 567 C CA . SER A 1 71 ? -6.126 -5.268 7.757 1.00 95.12 71 SER A CA 1
ATOM 568 C C . SER A 1 71 ? -6.286 -4.886 9.240 1.00 95.12 71 SER A C 1
ATOM 570 O O . SER A 1 71 ? -6.472 -5.764 10.083 1.00 95.12 71 SER A O 1
ATOM 572 N N . LYS A 1 72 ? -6.174 -3.594 9.580 1.00 94.44 72 LYS A N 1
ATOM 573 C CA . LYS A 1 72 ? -6.126 -3.079 10.961 1.00 94.44 72 LYS A CA 1
ATOM 574 C C . LYS A 1 72 ? -7.170 -2.000 11.240 1.00 94.44 72 LYS A C 1
ATOM 576 O O . LYS A 1 72 ? -7.637 -1.906 12.373 1.00 94.44 72 LYS A O 1
ATOM 581 N N . VAL A 1 73 ? -7.481 -1.170 10.248 1.00 96.81 73 VAL A N 1
ATOM 582 C CA . VAL A 1 73 ? -8.330 0.024 10.372 1.00 96.81 73 VAL A CA 1
ATOM 583 C C . VAL A 1 73 ? -9.158 0.227 9.106 1.00 96.81 73 VAL A C 1
ATOM 585 O O . VAL A 1 73 ? -8.867 -0.371 8.070 1.00 96.81 73 VAL A O 1
ATOM 588 N N . GLU A 1 74 ? -10.181 1.075 9.179 1.00 98.00 74 GLU A N 1
ATOM 589 C CA . GLU A 1 74 ? -10.916 1.504 7.990 1.00 98.00 74 GLU A CA 1
ATOM 590 C C . GLU A 1 74 ? -10.062 2.501 7.193 1.00 98.00 74 GLU A C 1
ATOM 592 O O . GLU A 1 74 ? -9.395 3.360 7.777 1.00 98.00 74 GLU A O 1
ATOM 597 N N . VAL A 1 75 ? -10.046 2.375 5.863 1.00 98.19 75 VAL A N 1
ATOM 598 C CA . VAL A 1 75 ? -9.179 3.178 4.990 1.00 98.19 75 VAL A CA 1
ATOM 599 C C . VAL A 1 75 ? -9.974 3.749 3.826 1.00 98.19 75 VAL A C 1
ATOM 601 O O . VAL A 1 75 ? -10.631 3.012 3.094 1.00 98.19 75 VAL A O 1
ATOM 604 N N . ILE A 1 76 ? -9.844 5.056 3.617 1.00 98.31 76 ILE A N 1
ATOM 605 C CA . ILE A 1 76 ? -10.227 5.744 2.386 1.00 98.31 76 ILE A CA 1
ATOM 606 C C . ILE A 1 76 ? -8.937 6.035 1.626 1.00 98.31 76 ILE A C 1
ATOM 608 O O . ILE A 1 76 ? -8.090 6.787 2.102 1.00 98.31 76 ILE A O 1
ATOM 612 N N . ALA A 1 77 ? -8.781 5.434 0.452 1.00 98.12 77 ALA A N 1
ATOM 613 C CA . ALA A 1 77 ? -7.638 5.667 -0.421 1.00 98.12 77 ALA A CA 1
ATOM 614 C C . ALA A 1 77 ? -8.017 6.626 -1.553 1.00 98.12 77 ALA A C 1
ATOM 616 O O . ALA A 1 77 ? -9.066 6.474 -2.178 1.00 98.12 77 ALA A O 1
ATOM 617 N N . VAL A 1 78 ? -7.152 7.601 -1.824 1.00 98.00 78 VAL A N 1
ATOM 618 C CA . VAL A 1 78 ? -7.297 8.552 -2.930 1.00 98.00 78 VAL A CA 1
ATOM 619 C C . VAL A 1 78 ? -6.097 8.413 -3.856 1.00 98.00 78 VAL A C 1
ATOM 621 O O . VAL A 1 78 ? -4.959 8.615 -3.434 1.00 98.00 78 VAL A O 1
ATOM 624 N N . GLU A 1 79 ? -6.350 8.113 -5.128 1.00 97.38 79 GLU A N 1
ATOM 625 C CA . GLU A 1 79 ? -5.334 8.020 -6.177 1.00 97.38 79 GLU A CA 1
ATOM 626 C C . GLU A 1 79 ? -5.714 8.913 -7.360 1.00 97.38 79 GLU A C 1
ATOM 628 O O . GLU A 1 79 ? -6.861 8.942 -7.802 1.00 97.38 79 GLU A O 1
ATOM 633 N N . THR A 1 80 ? -4.737 9.672 -7.851 1.00 95.94 80 THR A N 1
ATOM 634 C CA . THR A 1 80 ? -4.916 10.612 -8.970 1.00 95.94 80 THR A CA 1
ATOM 635 C C . THR A 1 80 ? -4.582 9.980 -10.316 1.00 95.94 80 THR A C 1
ATOM 637 O O . THR A 1 80 ? -5.050 10.436 -11.358 1.00 95.94 80 THR A O 1
ATOM 640 N N . ASP A 1 81 ? -3.771 8.923 -10.318 1.00 95.88 81 ASP A N 1
ATOM 641 C CA . ASP A 1 81 ? -3.480 8.147 -11.506 1.00 95.88 81 ASP A CA 1
ATOM 642 C C . ASP A 1 81 ? -4.635 7.193 -11.824 1.00 95.88 81 ASP A C 1
ATOM 644 O O . ASP A 1 81 ? -4.744 6.113 -11.252 1.00 95.88 81 ASP A O 1
ATOM 648 N N . HIS A 1 82 ? -5.457 7.560 -12.806 1.00 93.00 82 HIS A N 1
ATOM 649 C CA . HIS A 1 82 ? -6.575 6.742 -13.286 1.00 93.00 82 HIS A CA 1
ATOM 650 C C . HIS A 1 82 ? -6.193 5.331 -13.760 1.00 93.00 82 HIS A C 1
ATOM 652 O O . HIS A 1 82 ? -7.071 4.487 -13.888 1.00 93.00 82 HIS A O 1
ATOM 658 N N . GLN A 1 83 ? -4.918 5.060 -14.061 1.00 92.75 83 GLN A N 1
ATOM 659 C CA . GLN A 1 83 ? -4.475 3.702 -14.393 1.00 92.75 83 GLN A CA 1
ATOM 660 C C . GLN A 1 83 ? -4.347 2.807 -13.146 1.00 92.75 83 GLN A C 1
ATOM 662 O O . GLN A 1 83 ? -4.308 1.585 -13.277 1.00 92.75 83 GLN A O 1
ATOM 667 N N . LEU A 1 84 ? -4.215 3.413 -11.963 1.00 92.44 84 LEU A N 1
ATOM 668 C CA . LEU A 1 84 ? -4.005 2.737 -10.681 1.00 92.44 84 LEU A CA 1
ATOM 669 C C . LEU A 1 84 ? -5.234 2.783 -9.756 1.00 92.44 84 LEU A C 1
ATOM 671 O O . LEU A 1 84 ? -5.255 2.039 -8.778 1.00 92.44 84 LEU A O 1
ATOM 675 N N . ALA A 1 85 ? -6.202 3.656 -10.048 1.00 83.88 85 ALA A N 1
ATOM 676 C CA . ALA A 1 85 ? -7.454 3.813 -9.306 1.00 83.88 85 ALA A CA 1
ATOM 677 C C . ALA A 1 85 ? -8.489 2.720 -9.625 1.00 83.88 85 ALA A C 1
ATOM 679 O O . ALA A 1 85 ? -8.506 2.224 -10.776 1.00 83.88 85 ALA A O 1
#

pLDDT: mean 92.75, std 8.88, range [46.59, 98.31]

Foldseek 3Di:
DDDDPVVVVQVVVVVVVCVVLVHDADVVVVDDDDRDPVVLVVVVVVVVDDQADEEEAEACQQVPSVVVCVVGYHYDYDHPPPSRD

Secondary structure (DSSP, 8-state):
-PPPHHHHHHHHHHHHHHHHTT----GGGT------HHHHHHHHHHH-PPTT-EEEEE--TTTHHHHHHHTTSEEEEE---TTT-